Protein AF-A0A151TTF8-F1 (afdb_monomer)

Sequence (58 aa):
GIGVDPTKVEVISKLPPPTNVKGVRSFMGHAGFYRQFIQDFSKIAKLLSNLLVKDAKF

pLDDT: mean 76.63, std 8.05, range [49.47, 85.69]

Mean predicted aligned error: 6.86 Å

Foldseek 3Di:
DDQDDVVVVVVLVPDDDDPDLVSLVVSCVVCVVCCVPDVPVVVVNVVSVQCNPVPRDD

Structure (mmCIF, N/CA/C/O backbone):
data_AF-A0A151TTF8-F1
#
_entry.id   AF-A0A151TTF8-F1
#
loop_
_atom_site.group_PDB
_atom_site.id
_atom_site.type_symbol
_atom_site.label_atom_id
_atom_site.label_alt_id
_atom_site.label_comp_id
_atom_site.label_asym_id
_atom_site.label_entity_id
_atom_site.label_seq_id
_atom_site.pdbx_PDB_ins_code
_atom_site.Cartn_x
_atom_site.Cartn_y
_atom_site.Cartn_z
_atom_site.occupancy
_atom_site.B_iso_or_equiv
_atom_site.auth_seq_id
_atom_site.auth_comp_id
_atom_site.auth_asym_id
_atom_site.auth_atom_id
_atom_site.pdbx_PDB_model_num
ATOM 1 N N . GLY A 1 1 ? 4.975 0.424 -23.373 1.00 49.47 1 GLY A N 1
ATOM 2 C CA . GLY A 1 1 ? 4.602 -0.133 -22.061 1.00 49.47 1 GLY A CA 1
ATOM 3 C C . GLY A 1 1 ? 5.739 0.131 -21.109 1.00 49.47 1 GLY A C 1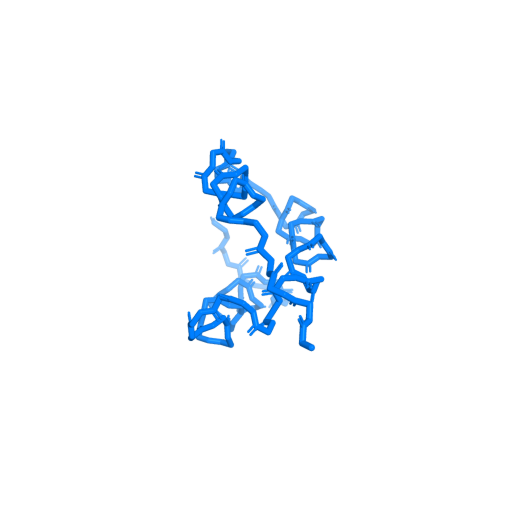
ATOM 4 O O . GLY A 1 1 ? 6.851 -0.261 -21.420 1.00 49.47 1 GLY A O 1
ATOM 5 N N . ILE A 1 2 ? 5.495 0.861 -20.023 1.00 58.31 2 ILE A N 1
ATOM 6 C CA . ILE A 1 2 ? 6.511 1.110 -18.996 1.00 58.31 2 ILE A CA 1
ATOM 7 C C . ILE A 1 2 ? 6.425 -0.078 -18.038 1.00 58.31 2 ILE A C 1
ATOM 9 O O . ILE A 1 2 ? 5.502 -0.145 -17.233 1.00 58.31 2 ILE A O 1
ATOM 13 N N . GLY A 1 3 ? 7.303 -1.065 -18.203 1.00 61.78 3 GLY A N 1
ATOM 14 C CA . GLY A 1 3 ? 7.439 -2.149 -17.233 1.00 61.78 3 GLY A CA 1
ATOM 15 C C . GLY A 1 3 ? 8.045 -1.579 -15.957 1.00 61.78 3 GLY A C 1
ATOM 16 O O . GLY A 1 3 ? 9.056 -0.885 -16.022 1.00 61.78 3 GLY A O 1
ATOM 17 N N . VAL A 1 4 ? 7.413 -1.803 -14.808 1.00 61.56 4 VAL A N 1
ATOM 18 C CA . VAL A 1 4 ? 8.026 -1.430 -13.531 1.00 61.56 4 VAL A CA 1
ATOM 19 C C . VAL A 1 4 ? 9.130 -2.414 -13.207 1.00 61.56 4 VAL A C 1
ATOM 21 O O . VAL A 1 4 ? 8.912 -3.623 -13.217 1.00 61.56 4 VAL A O 1
ATOM 24 N N . ASP A 1 5 ? 10.303 -1.867 -12.895 1.00 70.19 5 ASP A N 1
ATOM 25 C CA . ASP A 1 5 ? 11.425 -2.624 -12.367 1.00 70.19 5 ASP A CA 1
ATOM 26 C C . ASP A 1 5 ? 10.988 -3.463 -11.156 1.00 70.19 5 ASP A C 1
ATOM 28 O O . ASP A 1 5 ? 10.467 -2.897 -10.184 1.00 70.19 5 ASP A O 1
ATOM 32 N N . PRO A 1 6 ? 11.241 -4.784 -11.154 1.00 69.44 6 PRO A N 1
ATOM 33 C CA . PRO A 1 6 ? 10.949 -5.651 -10.011 1.00 69.44 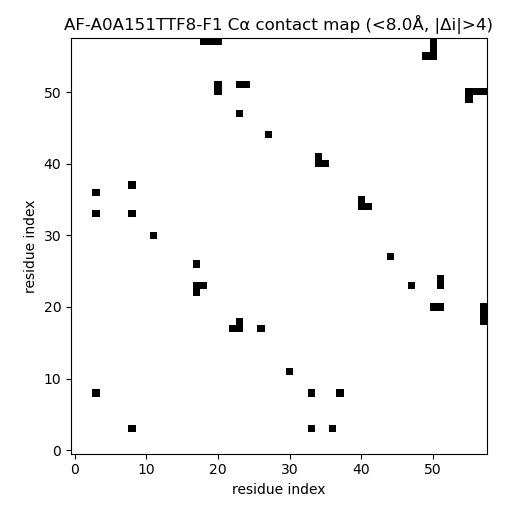6 PRO A CA 1
ATOM 34 C C . PRO A 1 6 ? 11.618 -5.145 -8.725 1.00 69.44 6 PRO A C 1
ATOM 36 O O . PRO A 1 6 ? 11.051 -5.257 -7.639 1.00 69.44 6 PRO A O 1
ATOM 39 N N . THR A 1 7 ? 12.748 -4.450 -8.857 1.00 68.56 7 THR A N 1
ATOM 40 C CA . THR A 1 7 ? 13.461 -3.764 -7.777 1.00 68.56 7 THR A CA 1
ATOM 41 C C . THR A 1 7 ? 12.574 -2.776 -7.013 1.00 68.56 7 THR A C 1
ATOM 43 O O . THR A 1 7 ? 12.697 -2.649 -5.797 1.00 68.56 7 THR A O 1
ATOM 46 N N . LYS A 1 8 ? 11.640 -2.084 -7.681 1.00 70.00 8 LYS A N 1
ATOM 47 C CA . LYS A 1 8 ? 10.747 -1.121 -7.012 1.00 70.00 8 LYS A CA 1
ATOM 48 C C . LYS A 1 8 ? 9.636 -1.804 -6.216 1.00 70.00 8 LYS A C 1
ATOM 50 O O . LYS A 1 8 ? 9.239 -1.286 -5.175 1.00 70.00 8 LYS A O 1
ATOM 55 N N . VAL A 1 9 ? 9.167 -2.969 -6.668 1.00 70.75 9 VAL A N 1
ATOM 56 C CA . VAL A 1 9 ? 8.219 -3.804 -5.908 1.00 70.75 9 VAL A CA 1
ATOM 57 C C . VAL A 1 9 ? 8.917 -4.412 -4.689 1.00 70.75 9 VAL A C 1
ATOM 59 O O . VAL A 1 9 ? 8.352 -4.436 -3.597 1.00 70.75 9 VAL A O 1
ATOM 62 N N . GLU A 1 10 ? 10.178 -4.815 -4.843 1.00 72.56 10 GLU A N 1
ATOM 63 C CA . GLU A 1 10 ? 10.990 -5.365 -3.757 1.00 72.56 10 GLU A CA 1
ATOM 64 C C . GLU A 1 10 ? 11.230 -4.346 -2.631 1.00 72.56 10 GLU A C 1
ATOM 66 O O . GLU A 1 10 ? 11.190 -4.700 -1.454 1.00 72.56 10 GLU A O 1
ATOM 71 N N . VAL A 1 11 ? 11.395 -3.060 -2.964 1.00 73.69 11 VAL A N 1
ATOM 72 C CA . VAL A 1 11 ? 11.497 -1.980 -1.966 1.00 73.69 11 VAL A CA 1
ATOM 73 C C . VAL A 1 11 ? 10.226 -1.879 -1.119 1.00 73.69 11 VAL A C 1
ATOM 75 O O . VAL A 1 11 ? 10.321 -1.735 0.096 1.00 73.69 11 VAL A O 1
ATOM 78 N N . ILE A 1 12 ? 9.043 -2.013 -1.728 1.00 73.81 12 ILE A N 1
ATOM 79 C CA . ILE A 1 12 ? 7.765 -2.016 -0.997 1.00 73.81 12 ILE A CA 1
ATOM 80 C C . ILE A 1 12 ? 7.653 -3.267 -0.121 1.00 73.81 12 ILE A C 1
ATOM 82 O O . ILE A 1 12 ? 7.175 -3.176 1.005 1.00 73.81 12 ILE A O 1
ATOM 86 N N . SER A 1 13 ? 8.133 -4.416 -0.605 1.00 72.38 13 SER A N 1
ATOM 87 C CA . SER A 1 13 ? 8.157 -5.664 0.168 1.00 72.38 13 SER A CA 1
ATOM 88 C C . SER A 1 13 ? 9.106 -5.616 1.370 1.00 72.38 13 SER A C 1
ATOM 90 O O . SER A 1 13 ? 8.911 -6.373 2.318 1.00 72.38 13 SER A O 1
ATOM 92 N N . LYS A 1 14 ? 10.136 -4.764 1.331 1.00 79.25 14 LYS A N 1
ATOM 93 C CA . LYS A 1 14 ? 11.090 -4.553 2.432 1.00 79.25 14 LYS A CA 1
ATOM 94 C C . LYS A 1 14 ? 10.635 -3.484 3.425 1.00 79.25 14 LYS A C 1
ATOM 96 O O . LYS A 1 14 ? 11.286 -3.312 4.455 1.00 79.25 14 LYS A O 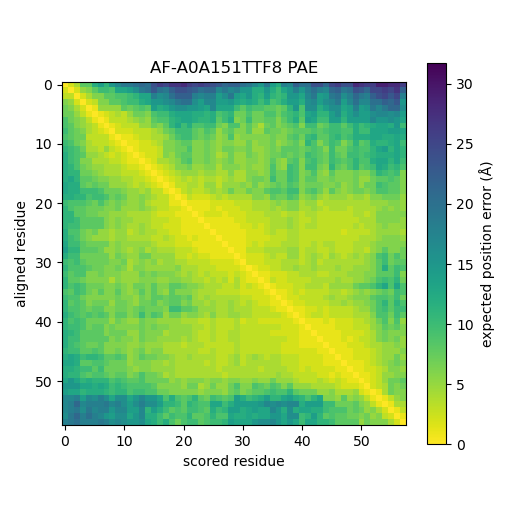1
ATOM 101 N N . LEU A 1 15 ? 9.556 -2.749 3.134 1.0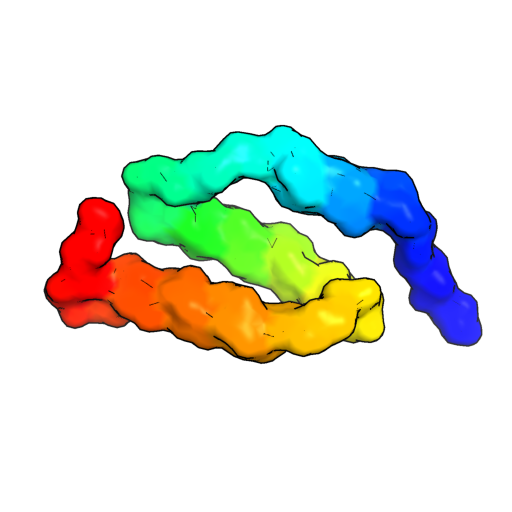0 75.50 15 LEU A N 1
ATOM 102 C CA . LEU A 1 15 ? 9.027 -1.777 4.083 1.00 75.50 15 LEU A CA 1
ATOM 103 C C . LEU A 1 15 ? 8.520 -2.500 5.336 1.00 75.50 15 LEU A C 1
ATOM 105 O O . LEU A 1 15 ? 7.859 -3.535 5.226 1.00 75.50 15 LEU A O 1
ATOM 109 N N . PRO A 1 16 ? 8.798 -1.953 6.530 1.00 78.62 16 PRO A N 1
ATOM 110 C CA . PRO A 1 16 ? 8.263 -2.517 7.752 1.00 78.62 16 PRO A CA 1
ATOM 111 C C . PRO A 1 16 ? 6.730 -2.460 7.714 1.00 78.62 16 PRO A C 1
ATOM 113 O O . PRO A 1 16 ? 6.162 -1.478 7.214 1.00 78.62 16 PRO A O 1
ATOM 116 N N . PRO A 1 17 ? 6.045 -3.486 8.246 1.00 76.75 17 PRO A N 1
ATOM 117 C CA . PRO A 1 17 ? 4.597 -3.480 8.323 1.00 76.75 17 PRO A CA 1
ATOM 118 C C . PRO A 1 17 ? 4.134 -2.235 9.095 1.00 76.75 17 PRO A C 1
ATOM 120 O O . PRO A 1 17 ? 4.712 -1.896 10.134 1.00 76.75 17 PRO A O 1
ATOM 123 N N . PRO A 1 18 ? 3.124 -1.512 8.589 1.00 78.12 18 PRO A N 1
ATOM 124 C CA . PRO A 1 18 ? 2.654 -0.299 9.234 1.00 78.12 18 PRO A CA 1
ATOM 125 C C . PRO A 1 18 ? 2.082 -0.643 10.610 1.00 78.12 18 PRO A C 1
ATOM 127 O O . PRO A 1 18 ? 1.226 -1.508 10.725 1.00 78.12 18 PRO A O 1
ATOM 130 N N . THR A 1 19 ? 2.545 0.051 11.647 1.00 81.19 19 THR A N 1
ATOM 131 C CA . THR A 1 19 ? 2.137 -0.166 13.048 1.00 81.19 19 THR A CA 1
ATOM 132 C C . THR A 1 19 ? 1.020 0.769 13.504 1.00 81.19 19 THR A C 1
ATOM 134 O O . THR A 1 19 ? 0.553 0.687 14.635 1.00 81.19 19 THR A O 1
ATOM 137 N N . ASN A 1 20 ? 0.612 1.709 12.649 1.00 82.12 20 ASN A N 1
ATOM 138 C CA . ASN A 1 20 ? -0.434 2.669 12.957 1.00 82.12 20 ASN A CA 1
ATOM 139 C C . ASN A 1 20 ? -1.188 3.110 11.693 1.00 82.12 20 ASN A C 1
ATOM 141 O O . ASN A 1 20 ? -0.704 3.006 10.563 1.00 82.12 20 ASN A O 1
ATOM 145 N N . VAL A 1 21 ? -2.371 3.686 11.909 1.00 82.06 21 VAL A N 1
ATOM 146 C CA . VAL A 1 21 ? -3.265 4.222 10.866 1.00 82.06 21 VAL A CA 1
ATOM 147 C C . VAL A 1 21 ? -2.560 5.249 9.966 1.00 82.06 21 VAL A C 1
ATOM 149 O O . VAL A 1 21 ? -2.798 5.288 8.758 1.00 82.06 21 VAL A O 1
ATOM 152 N N . LYS A 1 22 ? -1.654 6.071 10.519 1.00 84.31 22 LYS A N 1
ATOM 153 C CA . LYS A 1 22 ? -0.873 7.049 9.737 1.00 84.31 22 LYS A CA 1
ATOM 154 C C . LYS A 1 22 ? 0.097 6.359 8.770 1.00 84.31 22 LYS A C 1
ATOM 156 O O . LYS A 1 22 ? 0.201 6.774 7.618 1.00 84.31 22 LYS A O 1
ATOM 161 N N . GLY A 1 23 ? 0.754 5.292 9.214 1.00 84.56 23 GLY A N 1
ATOM 162 C CA . GLY A 1 23 ? 1.65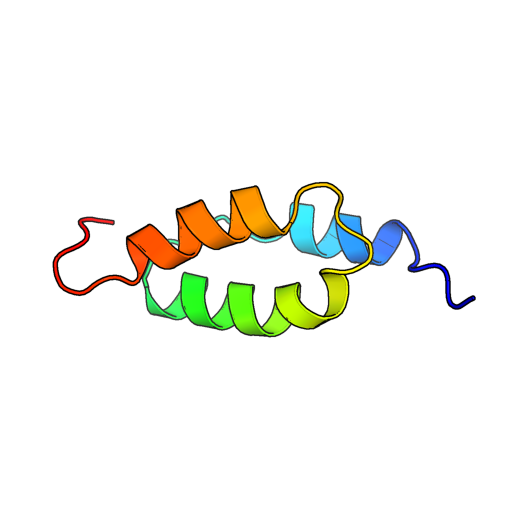9 4.458 8.433 1.00 84.56 23 GLY A CA 1
ATOM 163 C C . GLY A 1 23 ? 0.925 3.740 7.312 1.00 84.56 23 GLY A C 1
ATOM 164 O O . GLY A 1 23 ? 1.400 3.757 6.182 1.00 84.56 23 GLY A O 1
ATOM 165 N N . VAL A 1 24 ? -0.279 3.219 7.580 1.00 83.50 24 VAL A N 1
ATOM 166 C CA . VAL A 1 24 ? -1.130 2.631 6.532 1.00 83.50 24 VAL A CA 1
ATOM 167 C C . VAL A 1 24 ? -1.523 3.666 5.479 1.00 83.50 24 VAL A C 1
ATOM 169 O O . VAL A 1 24 ? -1.412 3.383 4.288 1.00 83.50 24 VAL A O 1
ATOM 172 N N . ARG A 1 25 ? -1.919 4.885 5.874 1.00 84.88 25 ARG A N 1
ATOM 173 C CA . ARG A 1 25 ? -2.233 5.960 4.910 1.00 84.88 25 ARG A CA 1
ATOM 174 C C . ARG A 1 25 ? -1.017 6.369 4.077 1.00 84.88 25 ARG A C 1
ATOM 176 O O . ARG A 1 25 ? -1.152 6.536 2.867 1.00 84.88 25 ARG A O 1
ATOM 183 N N . SER A 1 26 ? 0.152 6.499 4.706 1.00 85.56 26 SER A N 1
ATOM 184 C CA . SER A 1 26 ? 1.412 6.809 4.016 1.00 85.56 26 SER A CA 1
ATOM 185 C C . SER A 1 26 ? 1.770 5.718 3.001 1.00 85.56 26 SER A C 1
ATOM 187 O O . SER A 1 26 ? 1.986 6.000 1.821 1.00 85.56 26 SER A O 1
ATOM 189 N N . PHE A 1 27 ? 1.710 4.455 3.435 1.00 83.94 27 PHE A N 1
ATOM 190 C CA . PHE A 1 27 ? 1.944 3.291 2.589 1.00 83.94 27 PHE A CA 1
ATOM 191 C C . PHE A 1 27 ? 0.972 3.241 1.410 1.00 83.94 27 PHE A C 1
ATOM 193 O O . PHE A 1 27 ? 1.413 3.110 0.274 1.00 83.94 27 PHE A O 1
ATOM 200 N N . MET A 1 28 ? -0.335 3.402 1.640 1.00 83.50 28 MET A N 1
ATOM 201 C CA . MET A 1 28 ? -1.333 3.410 0.563 1.00 83.50 28 MET A CA 1
ATOM 202 C C . MET A 1 28 ? -1.102 4.546 -0.442 1.00 83.50 28 MET A C 1
ATOM 204 O O . MET A 1 28 ? -1.288 4.336 -1.641 1.00 83.50 28 MET A O 1
ATOM 208 N N . GLY A 1 29 ? -0.653 5.720 0.017 1.00 84.75 29 GLY A N 1
ATOM 209 C CA . GLY A 1 29 ? -0.281 6.834 -0.856 1.00 84.75 29 GLY A CA 1
ATOM 210 C C . GLY A 1 29 ? 0.886 6.494 -1.786 1.00 84.75 29 GLY A C 1
ATOM 211 O O . GLY A 1 29 ? 0.837 6.803 -2.974 1.00 84.75 29 GLY A O 1
ATOM 212 N N . HIS A 1 30 ? 1.913 5.809 -1.277 1.00 80.94 30 HIS A N 1
ATOM 213 C CA . HIS A 1 30 ? 3.052 5.358 -2.089 1.00 80.94 30 HIS A CA 1
ATOM 214 C C . HIS A 1 30 ? 2.703 4.161 -2.981 1.00 80.94 30 HIS A C 1
ATOM 216 O O . HIS A 1 30 ? 3.067 4.122 -4.156 1.00 80.94 30 HIS A O 1
ATOM 222 N N . ALA A 1 31 ? 1.955 3.198 -2.449 1.00 80.81 31 ALA A N 1
ATOM 223 C CA . ALA A 1 31 ? 1.593 1.967 -3.136 1.00 80.81 31 ALA A CA 1
ATOM 224 C C . ALA A 1 31 ? 0.624 2.201 -4.310 1.00 80.81 31 ALA A C 1
ATOM 226 O O . ALA A 1 31 ? 0.607 1.418 -5.260 1.00 80.81 31 ALA A O 1
ATOM 227 N N . GLY A 1 32 ? -0.126 3.311 -4.304 1.00 82.12 32 GLY A N 1
ATOM 228 C CA . GLY A 1 32 ? -1.008 3.704 -5.406 1.00 82.12 32 GLY A CA 1
ATOM 229 C C . GLY A 1 32 ? -0.294 3.850 -6.757 1.00 82.12 32 GLY A C 1
ATOM 230 O O . GLY A 1 32 ? -0.875 3.497 -7.785 1.00 82.12 32 GLY A O 1
ATOM 231 N N . PHE A 1 33 ? 0.975 4.275 -6.758 1.00 81.75 33 PHE A N 1
ATOM 232 C CA . PHE A 1 33 ? 1.806 4.360 -7.968 1.00 81.75 33 PHE A CA 1
ATOM 233 C C . PHE A 1 33 ? 2.082 2.979 -8.588 1.00 81.75 33 PHE A C 1
ATOM 235 O O . PHE A 1 33 ? 2.196 2.839 -9.803 1.00 81.75 33 PHE A O 1
ATOM 242 N N . TYR A 1 34 ? 2.114 1.938 -7.757 1.00 79.69 34 TYR A N 1
ATOM 243 C CA . TYR A 1 34 ? 2.465 0.574 -8.148 1.00 79.69 34 TYR A CA 1
ATOM 244 C C . TYR A 1 34 ? 1.246 -0.321 -8.407 1.00 79.69 34 TYR A C 1
ATOM 246 O O . TYR A 1 34 ? 1.404 -1.490 -8.756 1.00 79.69 34 TYR A O 1
ATOM 254 N N . ARG A 1 35 ? 0.020 0.216 -8.301 1.00 80.25 35 ARG A N 1
ATOM 255 C CA . ARG A 1 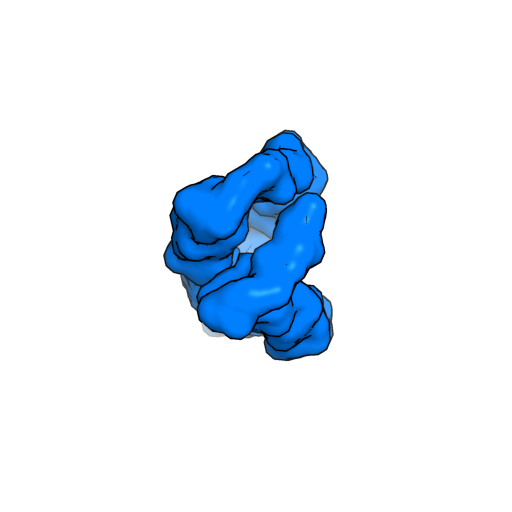35 ? -1.228 -0.565 -8.397 1.00 80.25 35 ARG A CA 1
ATOM 256 C C . ARG A 1 35 ? -1.371 -1.382 -9.686 1.00 80.25 35 ARG A C 1
ATOM 258 O O . ARG A 1 35 ? -2.067 -2.386 -9.684 1.00 80.25 35 ARG A O 1
ATOM 265 N N . GLN A 1 36 ? -0.784 -0.912 -10.791 1.00 78.94 36 GLN A N 1
ATOM 266 C CA . GLN A 1 36 ? -0.874 -1.557 -12.110 1.00 78.94 36 GLN A CA 1
ATOM 267 C C . GLN A 1 36 ? 0.104 -2.731 -12.259 1.00 78.94 36 GLN A C 1
ATOM 269 O O . GL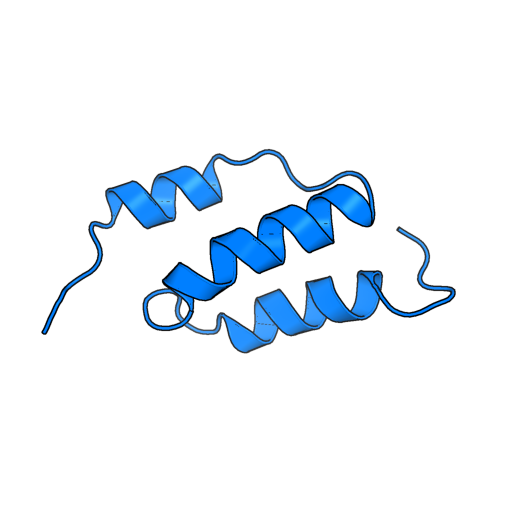N A 1 36 ? -0.012 -3.508 -13.199 1.00 78.94 36 GLN A O 1
ATOM 274 N N . PHE A 1 37 ? 1.059 -2.847 -11.336 1.00 75.31 37 PHE A N 1
ATOM 275 C CA . PHE A 1 37 ? 2.178 -3.786 -11.403 1.00 75.31 37 PHE A CA 1
ATOM 276 C C . PHE A 1 37 ? 2.119 -4.839 -10.299 1.00 75.31 37 PHE A C 1
ATOM 278 O O . PHE A 1 37 ? 2.766 -5.876 -10.394 1.00 75.31 37 PHE A O 1
ATOM 285 N N . ILE A 1 38 ? 1.328 -4.585 -9.258 1.00 76.31 38 ILE A N 1
ATOM 286 C CA . ILE A 1 38 ? 1.063 -5.535 -8.187 1.00 76.31 38 ILE A CA 1
ATOM 287 C C . ILE A 1 38 ? -0.208 -6.300 -8.553 1.00 76.31 38 ILE A C 1
ATOM 289 O O . ILE A 1 38 ? -1.312 -5.748 -8.554 1.00 76.31 38 ILE A O 1
ATOM 293 N N . GLN A 1 39 ? -0.051 -7.585 -8.861 1.00 79.38 39 GLN A N 1
ATOM 294 C CA . GLN A 1 39 ? -1.189 -8.470 -9.069 1.00 79.38 39 GLN A CA 1
ATOM 295 C C . GLN A 1 39 ? -2.055 -8.496 -7.803 1.00 79.38 39 GLN A C 1
ATOM 297 O O . GLN A 1 39 ? -1.542 -8.523 -6.687 1.00 79.38 39 GLN A O 1
ATOM 302 N N . ASP A 1 40 ? -3.377 -8.439 -7.977 1.00 83.12 40 ASP A N 1
ATOM 303 C CA . ASP A 1 40 ? -4.333 -8.441 -6.866 1.00 83.12 40 ASP A CA 1
ATOM 304 C C . ASP A 1 40 ? -4.165 -7.278 -5.864 1.00 83.12 40 ASP A C 1
ATOM 306 O O . ASP A 1 40 ? -4.685 -7.344 -4.746 1.00 83.12 40 ASP A O 1
ATOM 310 N N . PHE A 1 41 ? -3.530 -6.164 -6.263 1.00 82.75 41 PHE A N 1
ATOM 311 C CA . PHE A 1 41 ? -3.341 -4.988 -5.400 1.00 82.75 41 PHE A CA 1
ATOM 312 C C . PHE A 1 41 ? -4.631 -4.540 -4.708 1.00 82.75 41 PHE A C 1
ATOM 314 O O . PHE A 1 41 ? -4.626 -4.190 -3.532 1.00 82.75 41 PHE A O 1
ATOM 321 N N . SER A 1 42 ? -5.756 -4.594 -5.425 1.00 82.06 42 SER A N 1
ATOM 322 C CA . SER A 1 42 ? -7.066 -4.229 -4.886 1.00 82.06 42 SER A CA 1
ATOM 323 C C . SER A 1 42 ? -7.462 -5.069 -3.664 1.00 82.06 42 SER A C 1
ATOM 325 O O . SER A 1 42 ? -8.020 -4.516 -2.718 1.00 82.06 42 SER A O 1
ATOM 327 N N . LYS A 1 43 ? -7.130 -6.369 -3.623 1.00 85.19 43 LYS A N 1
ATOM 328 C CA . LYS A 1 43 ? -7.424 -7.245 -2.474 1.00 85.19 43 LYS A CA 1
ATOM 329 C C . LYS A 1 43 ? -6.607 -6.838 -1.244 1.00 85.19 43 LYS A C 1
ATOM 331 O O . LYS A 1 43 ? -7.1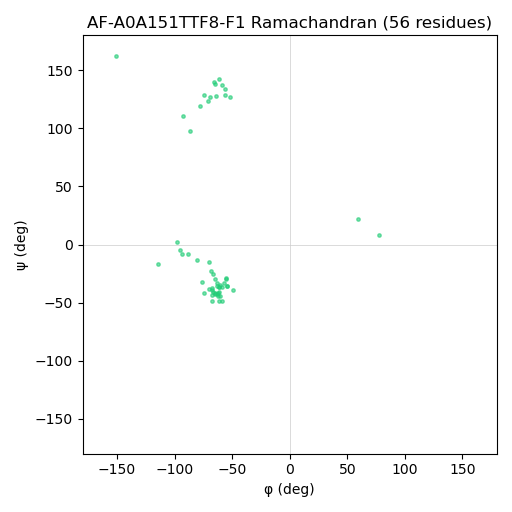65 -6.722 -0.155 1.00 85.19 43 LYS A O 1
ATOM 336 N N . ILE A 1 44 ? -5.319 -6.550 -1.435 1.00 81.00 44 ILE A N 1
ATOM 337 C CA . ILE A 1 44 ? -4.408 -6.109 -0.366 1.00 81.00 44 ILE A CA 1
ATOM 338 C C . ILE A 1 44 ? -4.814 -4.718 0.137 1.00 81.00 44 ILE A C 1
ATOM 340 O O . ILE A 1 44 ? -4.987 -4.502 1.335 1.00 81.00 44 ILE A O 1
ATOM 344 N N . ALA A 1 45 ? -5.042 -3.781 -0.785 1.00 83.56 45 ALA A N 1
ATOM 345 C CA . ALA A 1 45 ? -5.475 -2.426 -0.471 1.00 83.56 45 ALA A CA 1
ATOM 346 C C . ALA A 1 45 ? -6.822 -2.410 0.263 1.00 83.56 45 ALA A C 1
ATOM 348 O O . ALA A 1 45 ? -7.011 -1.589 1.151 1.00 83.56 45 ALA A O 1
ATOM 349 N N . LYS A 1 46 ? -7.743 -3.331 -0.052 1.00 85.69 46 LYS A N 1
ATOM 350 C CA . LYS A 1 46 ? -9.028 -3.455 0.650 1.00 85.69 46 LYS A CA 1
ATOM 351 C C . LYS A 1 46 ? -8.851 -3.866 2.113 1.00 85.69 46 LYS A C 1
ATOM 353 O O . LYS A 1 46 ? -9.506 -3.287 2.974 1.00 85.69 46 LYS A O 1
ATOM 358 N N . LEU A 1 47 ? -7.954 -4.813 2.403 1.00 83.44 47 LEU A N 1
ATOM 359 C CA . LEU A 1 47 ? -7.630 -5.205 3.779 1.00 83.44 47 LEU A CA 1
ATOM 360 C C . LEU A 1 47 ? -7.075 -4.013 4.575 1.00 83.44 47 LEU A C 1
ATOM 362 O O . LEU A 1 47 ? -7.522 -3.751 5.688 1.00 83.44 47 LEU A O 1
ATOM 366 N N . LEU A 1 48 ? -6.164 -3.250 3.968 1.00 82.19 48 LEU A N 1
ATOM 367 C CA . LEU A 1 48 ? -5.582 -2.053 4.579 1.00 82.19 48 LEU A CA 1
ATOM 368 C C . LEU A 1 48 ? -6.605 -0.920 4.749 1.00 82.19 48 LEU A C 1
ATOM 370 O O . LEU A 1 48 ? -6.625 -0.270 5.789 1.00 82.19 48 LEU A O 1
ATOM 374 N N . SER A 1 49 ? -7.498 -0.712 3.779 1.00 83.31 49 SER A N 1
ATOM 375 C CA . SER A 1 49 ? -8.597 0.255 3.881 1.00 83.31 49 SER A CA 1
ATOM 376 C C . SER A 1 49 ? -9.559 -0.078 5.016 1.00 83.31 49 SER A C 1
ATOM 378 O O . SER A 1 49 ? -10.036 0.837 5.682 1.00 83.31 49 SER A O 1
ATOM 380 N N . ASN A 1 50 ? -9.820 -1.363 5.274 1.00 82.50 50 ASN A N 1
ATOM 381 C CA . ASN A 1 50 ? -10.662 -1.778 6.396 1.00 82.50 50 ASN A CA 1
ATOM 382 C C . ASN A 1 50 ? -10.044 -1.382 7.749 1.00 82.50 50 ASN A C 1
ATOM 384 O O . ASN A 1 50 ? -10.783 -1.001 8.649 1.00 82.50 50 ASN A O 1
ATOM 388 N N . LEU A 1 51 ? -8.708 -1.376 7.869 1.00 76.62 51 LEU A N 1
ATOM 389 C CA . LEU A 1 51 ? -7.993 -0.873 9.055 1.00 76.62 51 LEU A CA 1
ATOM 390 C C . LEU A 1 51 ? -8.067 0.658 9.208 1.00 76.62 51 LEU A C 1
ATOM 392 O O . LEU A 1 51 ? -7.737 1.189 10.266 1.00 76.62 51 LEU A O 1
ATOM 396 N N . LEU A 1 52 ? -8.466 1.388 8.159 1.00 75.19 52 LEU A N 1
ATOM 397 C CA . LEU A 1 52 ? -8.640 2.845 8.186 1.00 75.19 52 LEU A CA 1
ATOM 398 C C . LEU A 1 52 ? -10.078 3.278 8.507 1.00 75.19 52 LEU A C 1
ATOM 400 O O . LEU A 1 52 ? -10.316 4.481 8.670 1.00 75.19 52 LEU A O 1
ATOM 404 N N . VAL A 1 53 ? -11.028 2.339 8.564 1.00 79.25 53 VAL A N 1
ATOM 405 C CA . VAL A 1 53 ? -12.422 2.622 8.922 1.00 79.25 53 VAL A CA 1
ATOM 406 C C . VAL A 1 53 ? -12.475 3.073 10.383 1.00 79.25 53 VAL A C 1
ATOM 408 O O . VAL A 1 53 ? -11.752 2.561 11.237 1.00 79.25 53 VAL A O 1
ATOM 411 N N . LYS A 1 54 ? -13.306 4.081 10.667 1.00 63.97 54 LYS A N 1
ATOM 412 C CA . LYS A 1 54 ? -13.523 4.588 12.028 1.00 63.97 54 LYS A CA 1
ATOM 413 C C . LYS A 1 54 ? -13.979 3.409 12.906 1.00 63.97 54 LYS A C 1
ATOM 415 O O . LYS A 1 54 ? -14.863 2.674 12.486 1.00 63.97 54 LYS A O 1
ATOM 420 N N . ASP A 1 55 ? -13.317 3.211 14.048 1.00 65.12 55 ASP A N 1
ATOM 421 C CA . ASP A 1 55 ? -13.497 2.081 14.985 1.00 65.12 55 ASP A CA 1
ATOM 422 C C . ASP A 1 55 ? -12.851 0.735 14.594 1.00 65.12 55 ASP A C 1
ATOM 424 O O . ASP A 1 55 ? -13.014 -0.262 15.300 1.00 65.12 55 ASP A O 1
ATOM 428 N N . ALA A 1 56 ? -12.040 0.685 13.532 1.00 65.62 56 ALA A N 1
ATOM 429 C CA . ALA A 1 56 ? -11.212 -0.487 13.259 1.00 65.62 56 ALA A CA 1
ATOM 430 C C . ALA A 1 56 ? -10.073 -0.600 14.289 1.00 65.62 56 ALA A C 1
ATOM 432 O O . ALA A 1 56 ? -9.267 0.319 14.460 1.00 65.62 56 ALA A O 1
ATOM 433 N N . LYS A 1 57 ? -10.004 -1.741 14.982 1.00 63.84 57 LYS A N 1
ATOM 434 C CA . LYS A 1 57 ? -8.916 -2.052 15.913 1.00 63.84 57 LYS A CA 1
ATOM 435 C C . LYS A 1 57 ? -7.694 -2.489 15.104 1.00 63.84 57 LYS A C 1
ATOM 437 O O . LYS A 1 57 ? -7.790 -3.440 14.332 1.00 63.84 57 LYS A O 1
ATOM 442 N N . PHE A 1 58 ? -6.604 -1.740 15.251 1.00 63.56 58 PHE A N 1
ATOM 443 C CA . PHE A 1 58 ? -5.312 -2.039 14.636 1.00 63.56 58 PHE A CA 1
ATOM 444 C C . PHE A 1 58 ? -4.595 -3.164 15.384 1.00 63.56 58 PHE A C 1
ATOM 446 O O . PHE A 1 58 ? -4.726 -3.198 16.632 1.00 63.56 58 PHE A O 1
#

Radius of gyration: 12.23 Å; Cα contacts (8 Å, |Δi|>4): 26; chains: 1; bounding box: 27×16×38 Å

InterPro domains:
  IPR043128 Reverse transcriptase/Diguanylate cyclase domain [G3DSA:3.30.70.2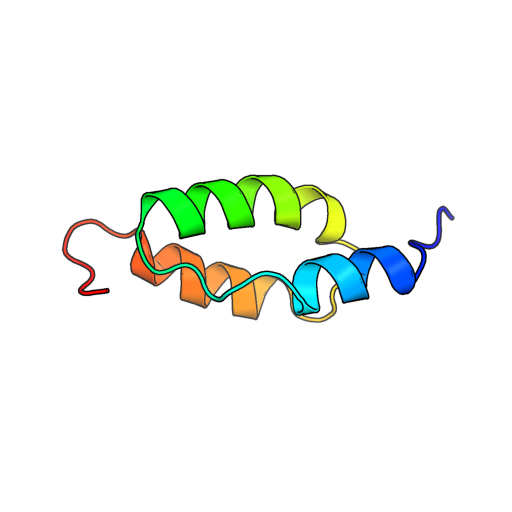70] (7-58)
  IPR043502 DNA/RNA polymerase superfamily [SSF56672] (1-58)
  IPR051320 Viral Replication and Maturation Polyprotein [PTHR33064] (1-57)

Nearest PDB structures (foldseek):
  8wut-assembly1_E  TM=7.721E-01  e=7.521E-01  Moloney murine leukemia virus

Organism: Cajanus cajan (NCBI:txid3821)

Secondary structure (DSSP, 8-state):
--PPPHHHHHHHHTSPPP-SHHHHHHHHHHHGGGTTTSTTHHHHHHHHHHTTSTT---

Solvent-accessible surface area (backbone atoms only — not comparable to full-atom values): 3704 Å² total; per-residue (Å²): 133,89,77,78,58,66,68,63,56,49,54,61,71,67,50,77,80,61,91,45,66,68,45,46,52,53,48,52,63,59,48,58,81,43,47,91,77,40,83,67,36,68,64,56,52,48,59,56,49,53,49,65,40,90,90,43,81,124